Protein AF-A0A7S3MK28-F1 (afdb_monomer_lite)

pLDDT: mean 86.48, std 16.12, range [36.0, 96.81]

Secondary structure (DSSP, 8-state):
-PPP---SEE--SSGGGS-GGG--TTT-EESS-TTTHHHHSHHHHHHHHHHHHHHHHTTSS--SS-S-GGGTPPP---TTSHHHHHHHHTS-TTSPEEEE-SS--TTTTEEEES-HHHHHHHHHHS--TT------GGG---

Sequence (142 aa):
MQFSDKFRFKWVQTPGEVNYMKFVEGKHIVNHISNSKIFTNKIPCMELLADLNRSLESGHIESSIYRSTNEFLTPTYRLDIVADFVNFLKSDNNSLWLVKSSTSNMGRGIEMIRDPAAYKEALMTKKDKWGEQTVKPEEVKQ

Radius of gyration: 21.57 Å; chains: 1; bounding box: 45×39×71 Å

Foldseek 3Di:
DQADPDDQEDEDPDCVSDPPVSDDPPRHYYPDDPPPCCCPFDVSVVVVLVVVQVCLVVVVDDDPPDSHPVVPDDDDFDCVDPVSLVVLLVDDLCDKDWDDDRPDDPCPPIDIDNHSVVVVVVVLVPQDPVRDHPDDPPPPDD

Organism: NCBI:txid182087

Structure (mmCIF, N/CA/C/O backbone):
data_AF-A0A7S3MK28-F1
#
_entry.id   AF-A0A7S3MK28-F1
#
loop_
_atom_site.group_PDB
_atom_site.id
_atom_site.type_symbol
_atom_site.label_atom_id
_atom_site.label_alt_id
_atom_site.label_comp_id
_atom_site.label_asym_id
_atom_site.label_entity_id
_atom_site.label_seq_id
_atom_site.pdbx_PDB_ins_code
_atom_site.Cartn_x
_atom_site.Cartn_y
_atom_site.Cartn_z
_atom_site.occupancy
_atom_site.B_iso_or_equiv
_atom_site.auth_seq_id
_atom_site.auth_comp_id
_atom_site.auth_asym_id
_atom_site.auth_atom_id
_atom_site.pdbx_PDB_model_num
ATOM 1 N N . MET A 1 1 ? -23.446 -17.578 6.958 1.00 57.09 1 MET A N 1
ATOM 2 C CA . MET A 1 1 ? -23.281 -17.615 8.429 1.00 57.09 1 MET A CA 1
ATOM 3 C C . MET A 1 1 ? -23.348 -16.182 8.933 1.00 57.09 1 MET A C 1
ATOM 5 O O . MET A 1 1 ? -22.657 -15.349 8.365 1.00 57.09 1 MET A O 1
ATOM 9 N N . GLN A 1 2 ? -24.213 -15.861 9.897 1.00 74.25 2 GLN A N 1
ATOM 10 C CA . GLN A 1 2 ? -24.334 -14.501 10.438 1.00 74.25 2 GLN A CA 1
ATOM 11 C C . GLN A 1 2 ? -23.590 -14.437 11.774 1.00 74.25 2 GLN A C 1
ATOM 13 O O . GLN A 1 2 ? -23.899 -15.201 12.687 1.00 74.25 2 GLN A O 1
ATOM 18 N N . PHE A 1 3 ? -22.581 -13.572 11.880 1.00 85.00 3 PHE A N 1
ATOM 19 C CA . PHE A 1 3 ? -21.831 -13.407 13.124 1.00 85.00 3 PHE A CA 1
ATOM 20 C C . PHE A 1 3 ? -22.647 -12.610 14.148 1.00 85.00 3 PHE A C 1
ATOM 22 O O . PHE A 1 3 ? -23.382 -11.695 13.782 1.00 85.00 3 PHE A O 1
ATOM 29 N N . SER A 1 4 ? -22.502 -12.935 15.437 1.00 87.88 4 SER A N 1
ATOM 30 C CA . SER A 1 4 ? -23.183 -12.197 16.508 1.00 87.88 4 SER A CA 1
ATOM 31 C C . SER A 1 4 ? -22.670 -10.755 16.617 1.00 87.88 4 SER A C 1
ATOM 33 O O . SER A 1 4 ? -21.457 -10.513 16.594 1.00 87.88 4 SER A O 1
ATOM 35 N N . ASP A 1 5 ? -23.610 -9.826 16.807 1.00 90.81 5 ASP A N 1
ATOM 36 C CA . ASP A 1 5 ? -23.367 -8.406 17.095 1.00 90.81 5 ASP A CA 1
ATOM 37 C C . ASP A 1 5 ? -23.380 -8.101 18.610 1.00 90.81 5 ASP A C 1
ATOM 39 O O . ASP A 1 5 ? -23.121 -6.974 19.023 1.00 90.81 5 ASP A O 1
ATOM 43 N N . LYS A 1 6 ? -23.690 -9.091 19.461 1.00 92.50 6 LYS A N 1
ATOM 44 C CA . LYS A 1 6 ? -23.713 -8.940 20.924 1.00 92.50 6 LYS A CA 1
ATOM 45 C C . LYS A 1 6 ? -22.387 -9.406 21.514 1.00 92.50 6 LYS A C 1
ATOM 47 O O . LYS A 1 6 ? -22.181 -10.607 21.676 1.00 92.50 6 LYS A O 1
ATOM 52 N N . PHE A 1 7 ? -21.501 -8.472 21.843 1.00 94.31 7 PHE A N 1
ATOM 53 C CA . PHE A 1 7 ? -20.213 -8.783 22.460 1.00 94.31 7 PHE A CA 1
ATOM 54 C C . PHE A 1 7 ? -19.657 -7.587 23.237 1.00 94.31 7 PHE A C 1
ATOM 56 O O . PHE A 1 7 ? -19.875 -6.443 22.864 1.00 94.31 7 PHE A O 1
ATOM 63 N N . ARG A 1 8 ? -18.895 -7.850 24.304 1.00 95.56 8 ARG A N 1
ATOM 64 C CA . ARG A 1 8 ? -17.989 -6.851 24.902 1.00 95.56 8 ARG A CA 1
ATOM 65 C C . ARG A 1 8 ? -16.660 -6.835 24.150 1.00 95.56 8 ARG A C 1
ATOM 67 O O . ARG A 1 8 ? -16.143 -5.771 23.830 1.00 95.56 8 ARG A O 1
ATOM 74 N N . PHE A 1 9 ? -16.145 -8.026 23.860 1.00 96.19 9 PHE A N 1
ATOM 75 C CA . PHE A 1 9 ? -14.900 -8.279 23.152 1.00 96.19 9 PHE A CA 1
ATOM 76 C C . PHE A 1 9 ? -15.124 -9.346 22.086 1.00 96.19 9 PHE A C 1
ATOM 78 O O . PHE A 1 9 ? -15.801 -10.341 22.350 1.00 96.19 9 PHE A O 1
ATOM 85 N N . LYS A 1 10 ? -14.560 -9.147 20.897 1.00 95.12 10 LYS A N 1
ATOM 86 C CA . LYS A 1 10 ? -14.661 -10.099 19.794 1.00 95.12 10 LYS A CA 1
ATOM 87 C C . LYS A 1 10 ? -13.324 -10.194 19.067 1.00 95.12 10 LYS A C 1
ATOM 89 O O . LYS A 1 10 ? -12.871 -9.229 18.455 1.00 95.12 10 LYS A O 1
ATOM 94 N N . TRP A 1 11 ? -12.710 -11.372 19.156 1.00 96.31 11 TRP A N 1
ATOM 95 C CA . TRP A 1 11 ? -11.501 -11.722 18.420 1.00 96.31 11 TRP A CA 1
ATOM 96 C C . TRP A 1 11 ? -11.887 -12.481 17.159 1.00 96.31 11 TRP A C 1
ATOM 98 O O . TRP A 1 11 ? -12.497 -13.544 17.246 1.00 96.31 11 TRP A O 1
ATOM 108 N N . VAL A 1 12 ? -11.557 -11.933 15.998 1.00 94.69 12 VAL A N 1
ATOM 109 C CA . VAL A 1 12 ? -11.905 -12.517 14.698 1.00 94.69 12 VAL A CA 1
ATOM 110 C C . VAL A 1 12 ? -10.680 -12.639 13.811 1.00 94.69 12 VAL A C 1
ATOM 112 O O . VAL A 1 12 ? -9.678 -11.940 14.001 1.00 94.69 12 VAL A O 1
ATOM 115 N N . GLN A 1 13 ? -10.759 -13.535 12.834 1.00 94.00 13 GLN A N 1
ATOM 116 C CA . GLN A 1 13 ? -9.678 -13.756 11.883 1.00 94.00 13 GLN A CA 1
ATOM 117 C C . GLN A 1 13 ? -9.637 -12.641 10.837 1.00 94.00 13 GLN A C 1
ATOM 119 O O . GLN A 1 13 ? -8.564 -12.159 10.480 1.00 94.00 13 GLN A O 1
ATOM 124 N N . THR A 1 14 ? -10.803 -12.211 10.359 1.00 91.62 14 THR A N 1
ATOM 125 C CA . THR A 1 14 ? -10.945 -11.208 9.306 1.00 91.62 14 THR A CA 1
ATOM 126 C C . THR A 1 14 ? -11.865 -10.063 9.743 1.00 91.62 14 THR A C 1
ATOM 128 O O . THR A 1 14 ? -12.845 -10.283 10.458 1.00 91.62 14 THR A O 1
ATOM 131 N N . PRO A 1 15 ? -11.625 -8.827 9.269 1.00 90.88 15 PRO A N 1
ATOM 132 C CA . PRO A 1 15 ? -12.463 -7.680 9.624 1.00 90.88 15 PRO A CA 1
ATOM 133 C C . PRO A 1 15 ? -13.902 -7.799 9.096 1.00 90.88 15 PRO A C 1
ATOM 135 O O . PRO A 1 15 ? -14.790 -7.123 9.602 1.00 90.88 15 PRO A O 1
ATOM 138 N N . GLY A 1 16 ? -14.159 -8.670 8.108 1.00 90.38 16 GLY A N 1
ATOM 139 C CA . GLY A 1 16 ? -15.505 -8.926 7.577 1.00 90.38 16 GLY A CA 1
ATOM 140 C C . GLY A 1 16 ? -16.451 -9.609 8.571 1.00 90.38 16 GLY A C 1
ATOM 141 O O . GLY A 1 16 ? -17.659 -9.629 8.361 1.00 90.38 16 GLY A O 1
ATOM 142 N N . GLU A 1 17 ? -15.920 -10.139 9.671 1.00 93.19 17 GLU A N 1
ATOM 143 C CA . GLU A 1 17 ? -16.701 -10.751 10.748 1.00 93.19 17 GLU A CA 1
ATOM 144 C C . GLU A 1 17 ? -17.231 -9.708 11.748 1.00 93.19 17 GLU A C 1
ATOM 146 O O . GLU A 1 17 ? -18.028 -10.031 12.637 1.00 93.19 17 GLU A O 1
ATOM 151 N N . VAL A 1 18 ? -16.794 -8.448 11.625 1.00 93.12 18 VAL A N 1
ATOM 152 C CA . VAL A 1 18 ? -17.232 -7.323 12.455 1.00 93.12 18 VAL A CA 1
ATOM 153 C C . VAL A 1 18 ? -18.205 -6.454 11.668 1.00 93.12 18 VAL A C 1
ATOM 155 O O . VAL A 1 18 ? -17.873 -5.895 10.625 1.00 93.12 18 VAL A O 1
ATOM 158 N N . ASN A 1 19 ? -19.410 -6.277 12.205 1.00 93.25 19 ASN A N 1
ATOM 159 C CA . ASN A 1 19 ? -20.349 -5.296 11.685 1.00 93.25 19 ASN A CA 1
ATOM 160 C C . ASN A 1 19 ? -20.049 -3.916 12.284 1.00 93.25 19 ASN A C 1
ATOM 162 O O . ASN A 1 19 ? -20.610 -3.536 13.314 1.00 93.25 19 ASN A O 1
ATOM 166 N N . TYR A 1 20 ? -19.152 -3.165 11.643 1.00 92.94 20 TYR A N 1
ATOM 167 C CA . TYR A 1 20 ? -18.756 -1.837 12.122 1.00 92.94 20 TYR A CA 1
ATOM 168 C C . TYR A 1 20 ? -19.919 -0.833 12.179 1.00 92.94 20 TYR A C 1
ATOM 170 O O . TYR A 1 20 ? -19.886 0.059 13.018 1.00 92.94 20 TYR A O 1
ATOM 178 N N . MET A 1 21 ? -20.992 -1.021 11.396 1.00 92.56 21 MET A N 1
ATOM 179 C CA . MET A 1 21 ? -22.189 -0.162 11.454 1.00 92.56 21 MET A CA 1
ATOM 180 C C . MET A 1 21 ? -22.965 -0.289 12.772 1.00 92.56 21 MET A C 1
ATOM 182 O O . MET A 1 21 ? -23.755 0.583 13.113 1.00 92.56 21 MET A O 1
ATOM 186 N N . LYS A 1 22 ? -22.757 -1.381 13.516 1.00 92.75 22 LYS A N 1
ATOM 187 C CA . LYS A 1 22 ? -23.348 -1.614 14.844 1.00 92.75 22 LYS A CA 1
ATOM 188 C C . LYS A 1 22 ? -22.309 -1.568 15.964 1.00 92.75 22 LYS A C 1
ATOM 190 O O . LYS A 1 22 ? -22.591 -1.971 17.095 1.00 92.75 22 LYS A O 1
ATOM 195 N N . PHE A 1 23 ? -21.087 -1.140 15.658 1.00 93.81 23 PHE A N 1
ATOM 196 C CA . PHE A 1 23 ? -20.049 -0.996 16.662 1.00 93.81 23 PHE A CA 1
ATOM 197 C C . PHE A 1 23 ? -20.367 0.204 17.560 1.00 93.81 23 PHE A C 1
ATOM 199 O O . PHE A 1 23 ? -20.723 1.269 17.070 1.00 93.81 23 PHE A O 1
ATOM 206 N N . VAL A 1 24 ? -20.258 0.022 18.878 1.00 94.19 24 VAL A N 1
ATOM 207 C CA . VAL A 1 24 ? -20.564 1.062 19.866 1.00 94.19 24 VAL A CA 1
ATOM 208 C C . VAL A 1 24 ? -19.298 1.350 20.657 1.00 94.19 24 VAL A C 1
ATOM 210 O O . VAL A 1 24 ? -18.780 0.466 21.346 1.00 94.19 24 VAL A O 1
ATOM 213 N N . GLU A 1 25 ? -18.808 2.583 20.552 1.00 92.00 25 GLU A N 1
ATOM 214 C CA . GLU A 1 25 ? -17.627 3.058 21.271 1.00 92.00 25 GLU A CA 1
ATOM 215 C C . GLU A 1 25 ? -17.792 2.903 22.792 1.00 92.00 25 GLU A C 1
ATOM 217 O O . GLU A 1 25 ? -18.896 2.973 23.332 1.00 92.00 25 GLU A O 1
ATOM 222 N N . GLY A 1 26 ? -16.701 2.581 23.493 1.00 94.00 26 GLY A N 1
ATOM 223 C CA . GLY A 1 26 ? -16.696 2.314 24.937 1.00 94.00 26 GLY A CA 1
ATOM 224 C C . GLY A 1 26 ? -17.342 0.983 25.355 1.00 94.00 26 GLY A C 1
ATOM 225 O O . GLY A 1 26 ? -16.988 0.425 26.395 1.00 94.00 26 GLY A O 1
ATOM 226 N N . LYS A 1 27 ? -18.230 0.413 24.532 1.00 95.75 27 LYS A N 1
ATOM 227 C CA . LYS A 1 27 ? -18.920 -0.856 24.806 1.00 95.75 27 LYS A CA 1
ATOM 228 C C . LYS A 1 27 ? -18.295 -2.039 24.078 1.00 95.75 27 LYS A C 1
ATOM 230 O O . LYS A 1 27 ? -18.125 -3.099 24.675 1.00 95.75 27 LYS A O 1
ATOM 235 N N . HIS A 1 28 ? -17.954 -1.893 22.807 1.00 96.62 28 HIS A N 1
ATOM 236 C CA . HIS A 1 28 ? -17.410 -2.975 21.989 1.00 96.62 28 HIS A CA 1
ATOM 237 C C . HIS A 1 28 ? -15.888 -2.841 21.85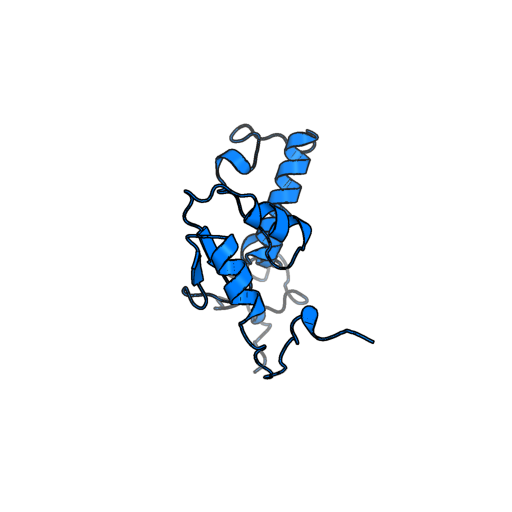7 1.00 96.62 28 HIS A C 1
ATOM 239 O O . HIS A 1 28 ? -15.354 -1.739 21.802 1.00 96.62 28 HIS A O 1
ATOM 245 N N . ILE A 1 29 ? -15.182 -3.971 21.817 1.00 96.81 29 ILE A N 1
ATOM 246 C CA . ILE A 1 29 ? -13.745 -4.058 21.527 1.00 96.81 29 ILE A CA 1
ATOM 247 C C . ILE A 1 29 ? -13.541 -5.176 20.504 1.00 96.81 29 ILE A C 1
ATOM 249 O O . ILE A 1 29 ? -14.108 -6.263 20.644 1.00 96.81 29 ILE A O 1
ATOM 253 N N . VAL A 1 30 ? -12.726 -4.912 19.485 1.00 96.31 30 VAL A N 1
ATOM 254 C CA . VAL A 1 30 ? -12.328 -5.888 18.463 1.00 96.31 30 VAL A CA 1
ATOM 255 C C . VAL A 1 30 ? -10.834 -5.798 18.181 1.00 96.31 30 VAL A C 1
ATOM 257 O O . VAL A 1 30 ? -10.224 -4.753 18.385 1.00 96.31 30 VAL A O 1
ATOM 260 N N . ASN A 1 31 ? -10.250 -6.879 17.669 1.00 96.38 31 ASN A N 1
ATOM 261 C CA . ASN A 1 31 ? -8.834 -6.949 17.290 1.00 96.38 31 ASN A CA 1
ATOM 262 C C . ASN A 1 31 ? -8.537 -6.415 15.871 1.00 96.38 31 ASN A C 1
ATOM 264 O O . ASN A 1 31 ? -7.476 -6.699 15.324 1.00 96.38 31 ASN A O 1
ATOM 268 N N . HIS A 1 32 ? -9.462 -5.665 15.260 1.00 95.19 32 HIS A N 1
ATOM 269 C CA . HIS A 1 32 ? -9.308 -5.097 13.915 1.00 95.19 32 HIS A CA 1
ATOM 270 C C . HIS A 1 32 ? -9.760 -3.641 13.876 1.00 95.19 32 HIS A C 1
ATOM 272 O O . HIS A 1 32 ? -10.846 -3.305 14.350 1.00 95.19 32 HIS A O 1
ATOM 278 N N . ILE A 1 33 ? -8.972 -2.792 13.225 1.00 93.56 33 ILE A N 1
ATOM 279 C CA . ILE A 1 33 ? -9.330 -1.393 12.976 1.00 93.56 33 ILE A CA 1
ATOM 280 C C . ILE A 1 33 ? -10.232 -1.326 11.739 1.00 93.56 33 ILE A C 1
ATOM 282 O O . ILE A 1 33 ? -9.944 -1.959 10.717 1.00 93.56 33 ILE A O 1
ATOM 286 N N . SER A 1 34 ? -11.320 -0.555 11.826 1.00 92.69 34 SER A N 1
ATOM 287 C CA . SER A 1 34 ? -12.172 -0.281 10.665 1.00 92.69 34 SER A CA 1
ATOM 288 C C . SER A 1 34 ? -11.342 0.355 9.549 1.00 92.69 34 SER A C 1
ATOM 290 O O . SER A 1 34 ? -10.486 1.195 9.807 1.00 92.69 34 SER A O 1
ATOM 292 N N . ASN A 1 35 ? -11.586 -0.048 8.302 1.00 91.75 35 ASN A N 1
ATOM 293 C CA . ASN A 1 35 ? -10.880 0.472 7.127 1.00 91.75 35 ASN A CA 1
ATOM 294 C C . ASN A 1 35 ? -9.347 0.248 7.108 1.00 91.75 35 ASN A C 1
ATOM 296 O O . ASN A 1 35 ? -8.626 0.886 6.345 1.00 91.75 35 ASN A O 1
ATOM 300 N N . SER A 1 36 ? -8.826 -0.720 7.872 1.00 93.25 36 SER A N 1
ATOM 301 C CA . SER A 1 36 ? -7.393 -1.078 7.870 1.00 93.25 36 SER A CA 1
ATOM 302 C C . SER A 1 36 ? -6.847 -1.516 6.502 1.00 93.25 36 SER A C 1
ATOM 304 O O . SER A 1 36 ? -5.635 -1.551 6.283 1.00 93.25 36 SER A O 1
ATOM 306 N N . LYS A 1 37 ? -7.731 -1.835 5.547 1.00 92.19 37 LYS A N 1
ATOM 307 C CA . LYS A 1 37 ? -7.386 -2.190 4.162 1.00 92.19 37 LYS A CA 1
ATOM 308 C C . LYS A 1 37 ? -6.606 -1.100 3.429 1.00 92.19 37 LYS A C 1
ATOM 310 O O . LYS A 1 37 ? -5.900 -1.447 2.489 1.00 92.19 37 LYS A O 1
ATOM 315 N N . ILE A 1 38 ? -6.684 0.160 3.871 1.00 95.12 38 ILE A N 1
ATOM 316 C CA . ILE A 1 38 ? -5.904 1.259 3.287 1.00 95.12 38 ILE A CA 1
ATOM 317 C C . ILE A 1 38 ? -4.400 0.970 3.368 1.00 95.12 38 ILE A C 1
ATOM 319 O O . ILE A 1 38 ? -3.708 1.162 2.385 1.00 95.12 38 ILE A O 1
ATOM 323 N N . PHE A 1 39 ? -3.885 0.450 4.485 1.00 94.06 39 PHE A N 1
ATOM 324 C CA . PHE A 1 39 ? -2.444 0.186 4.641 1.00 94.06 39 PHE A CA 1
ATOM 325 C C . PHE A 1 39 ? -2.081 -1.307 4.633 1.00 94.06 39 PHE A C 1
ATOM 327 O O . PHE A 1 39 ? -0.908 -1.658 4.537 1.00 94.06 39 PHE A O 1
ATOM 334 N N . THR A 1 40 ? -3.068 -2.208 4.711 1.00 93.50 40 THR A N 1
ATOM 335 C CA . THR A 1 40 ? -2.829 -3.667 4.707 1.00 93.50 40 THR A CA 1
ATOM 336 C C . THR A 1 40 ? -2.945 -4.319 3.326 1.00 93.50 40 THR A C 1
ATOM 338 O O . THR A 1 40 ? -2.425 -5.418 3.129 1.00 93.50 40 THR A O 1
ATOM 341 N N . ASN A 1 41 ? -3.568 -3.654 2.346 1.00 93.75 41 ASN A N 1
ATOM 342 C CA . ASN A 1 41 ? -3.604 -4.118 0.957 1.00 93.75 41 ASN A CA 1
ATOM 343 C C . ASN A 1 41 ? -2.553 -3.397 0.108 1.00 93.75 41 ASN A C 1
ATOM 345 O O . ASN A 1 41 ? -2.327 -2.208 0.282 1.00 93.75 41 ASN A O 1
ATOM 349 N N . LYS A 1 42 ? -1.971 -4.094 -0.879 1.00 93.81 42 LYS A N 1
ATOM 350 C CA . LYS A 1 42 ? -0.845 -3.564 -1.671 1.00 93.81 42 LYS A CA 1
ATOM 351 C C . LYS A 1 42 ? -1.181 -2.266 -2.411 1.00 93.81 42 LYS A C 1
ATOM 353 O O . LYS A 1 42 ? -0.442 -1.303 -2.291 1.00 93.81 42 LYS A O 1
ATOM 358 N N . ILE A 1 43 ? -2.287 -2.245 -3.160 1.00 94.38 43 ILE A N 1
ATOM 359 C CA . ILE A 1 43 ? -2.645 -1.094 -4.007 1.00 94.38 43 ILE A CA 1
ATOM 360 C C . ILE A 1 43 ? -3.073 0.126 -3.177 1.00 94.38 43 ILE A C 1
ATOM 362 O O . ILE A 1 43 ? -2.448 1.167 -3.345 1.00 94.38 43 ILE A O 1
ATOM 366 N N . PRO A 1 44 ? -4.030 0.022 -2.231 1.00 95.31 44 PRO A N 1
ATOM 367 C CA . PRO A 1 44 ? -4.378 1.165 -1.386 1.00 95.31 44 PRO A CA 1
ATOM 368 C C . PRO A 1 44 ? -3.198 1.676 -0.550 1.00 95.31 44 PRO A C 1
ATOM 370 O O . PRO A 1 44 ? -3.077 2.875 -0.334 1.00 95.31 44 PRO A O 1
ATOM 373 N N . CYS A 1 45 ? -2.294 0.786 -0.120 1.00 95.50 45 CYS A N 1
ATOM 374 C CA . CYS A 1 45 ? -1.114 1.190 0.645 1.00 95.50 45 CYS A CA 1
ATOM 375 C C . CYS A 1 45 ? -0.141 1.991 -0.224 1.00 95.50 45 CYS A C 1
ATOM 377 O O . CYS A 1 45 ? 0.387 3.003 0.220 1.00 95.50 45 CYS A O 1
ATOM 379 N N . MET A 1 46 ? 0.040 1.593 -1.487 1.00 94.44 46 MET A N 1
ATOM 380 C CA . MET A 1 46 ? 0.818 2.365 -2.460 1.00 94.44 46 MET A CA 1
ATOM 381 C C . MET A 1 46 ? 0.229 3.758 -2.705 1.00 94.44 46 MET A C 1
ATOM 383 O O . MET A 1 46 ? 0.976 4.729 -2.756 1.00 94.44 46 MET A O 1
ATOM 387 N N . GLU A 1 47 ? -1.095 3.869 -2.825 1.00 94.50 47 GLU A N 1
ATOM 388 C CA . GLU A 1 47 ? -1.778 5.162 -2.981 1.00 94.50 47 GLU A CA 1
ATOM 389 C C . GLU A 1 47 ? -1.604 6.037 -1.730 1.00 94.50 47 GLU A C 1
ATOM 391 O O . GLU A 1 47 ? -1.191 7.189 -1.845 1.00 94.50 47 GLU A O 1
ATOM 396 N N . LEU A 1 48 ? -1.789 5.462 -0.535 1.00 96.12 48 LEU A N 1
ATOM 397 C CA . LEU A 1 48 ? -1.534 6.139 0.740 1.00 96.12 48 LEU A CA 1
ATOM 398 C C . LEU A 1 48 ? -0.096 6.675 0.827 1.00 96.12 48 LEU A C 1
ATOM 400 O O . LEU A 1 48 ? 0.122 7.793 1.286 1.00 96.12 48 LEU A O 1
ATOM 404 N N . LEU A 1 49 ? 0.890 5.883 0.402 1.00 95.81 49 LEU A N 1
ATOM 405 C CA . LEU A 1 49 ? 2.300 6.279 0.416 1.00 95.81 49 LEU A CA 1
ATOM 406 C C . LEU A 1 49 ? 2.589 7.389 -0.604 1.00 95.81 49 LEU A C 1
ATOM 408 O O . LEU A 1 49 ? 3.334 8.316 -0.293 1.00 95.81 49 LEU A O 1
ATOM 412 N N . ALA A 1 50 ? 1.966 7.349 -1.783 1.00 94.50 50 ALA A N 1
ATOM 413 C CA . ALA A 1 50 ? 2.073 8.429 -2.761 1.00 94.50 50 ALA A CA 1
ATOM 414 C C . ALA A 1 50 ? 1.487 9.748 -2.223 1.00 94.50 50 ALA A C 1
ATOM 416 O O . ALA A 1 50 ? 2.101 10.804 -2.384 1.00 94.50 50 ALA A O 1
ATOM 417 N N . ASP A 1 51 ? 0.344 9.692 -1.537 1.00 95.81 51 ASP A N 1
ATOM 418 C CA . ASP A 1 51 ? -0.285 10.8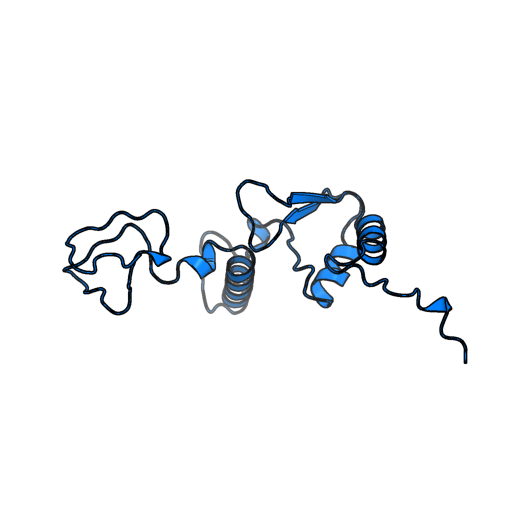67 -0.926 1.00 95.81 51 ASP A CA 1
ATOM 419 C C . ASP A 1 51 ? 0.504 11.396 0.276 1.00 95.81 51 ASP A C 1
ATOM 421 O O . ASP A 1 51 ? 0.637 12.611 0.440 1.00 95.81 51 ASP A O 1
ATOM 425 N N . LEU A 1 52 ? 1.105 10.508 1.075 1.00 95.69 52 LEU A N 1
ATOM 426 C CA . LEU A 1 52 ? 2.050 10.895 2.121 1.00 95.69 52 LEU A CA 1
ATOM 427 C C . LEU A 1 52 ? 3.249 11.633 1.521 1.00 95.69 52 LEU A C 1
ATOM 429 O O . LEU A 1 52 ? 3.616 12.697 2.012 1.00 95.69 52 LEU A O 1
ATOM 433 N N . ASN A 1 53 ? 3.832 11.107 0.442 1.00 95.75 53 ASN A N 1
ATOM 434 C CA . ASN A 1 53 ? 4.976 11.732 -0.216 1.00 95.75 53 ASN A CA 1
ATOM 435 C C . ASN A 1 53 ? 4.641 13.139 -0.733 1.00 95.75 53 ASN A C 1
ATOM 437 O O . ASN A 1 53 ? 5.380 14.078 -0.458 1.00 95.75 53 ASN A O 1
ATOM 441 N N . ARG A 1 54 ? 3.487 13.308 -1.392 1.00 96.00 54 ARG A N 1
ATOM 442 C CA . ARG A 1 54 ? 2.993 14.626 -1.834 1.00 96.00 54 ARG A CA 1
ATOM 443 C C . ARG A 1 54 ? 2.779 15.586 -0.665 1.00 96.00 54 ARG A C 1
ATOM 445 O O . ARG A 1 54 ? 3.099 16.763 -0.776 1.00 96.00 54 ARG A O 1
ATOM 452 N N . SER A 1 55 ? 2.245 15.084 0.448 1.00 96.56 55 SER A N 1
ATOM 453 C CA . SER A 1 55 ? 1.967 15.889 1.643 1.00 96.56 55 SER A CA 1
ATOM 454 C C . SER A 1 55 ? 3.244 16.359 2.346 1.00 96.56 55 SER A C 1
ATOM 456 O O . SER A 1 55 ? 3.261 17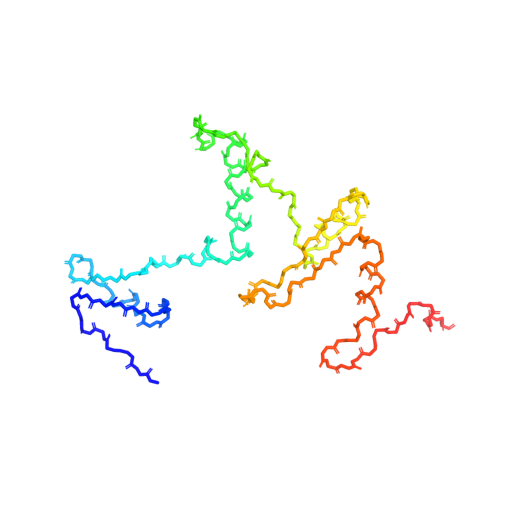.459 2.896 1.00 96.56 55 SER A O 1
ATOM 458 N N . LEU A 1 56 ? 4.306 15.545 2.315 1.00 96.00 56 LEU A N 1
ATOM 459 C CA . LEU A 1 56 ? 5.642 15.924 2.789 1.00 96.00 56 LEU A CA 1
ATOM 460 C C . LEU A 1 56 ? 6.273 16.972 1.866 1.00 96.00 56 LEU A C 1
ATOM 462 O O . LEU A 1 56 ? 6.784 17.982 2.338 1.00 96.00 56 LEU A O 1
ATOM 466 N N . GLU A 1 57 ? 6.195 16.763 0.548 1.00 94.31 57 GLU A N 1
ATOM 467 C CA . GLU A 1 57 ? 6.728 17.692 -0.458 1.00 94.31 57 GLU A CA 1
ATOM 468 C C . GLU A 1 57 ? 6.036 19.059 -0.415 1.00 94.31 57 GLU A C 1
ATOM 470 O O . GLU A 1 57 ? 6.684 20.089 -0.589 1.00 94.31 57 GLU A O 1
ATOM 475 N N . SER A 1 58 ? 4.727 19.085 -0.150 1.00 95.44 58 SER A N 1
ATOM 476 C CA . SER A 1 58 ? 3.958 20.323 -0.026 1.00 95.44 58 SER A CA 1
ATOM 477 C C . SER A 1 58 ? 4.083 20.997 1.346 1.00 95.44 58 SER A C 1
ATOM 479 O O . SER A 1 58 ? 3.495 22.060 1.538 1.00 95.44 58 SER A O 1
ATOM 481 N N . GLY A 1 59 ? 4.754 20.369 2.319 1.00 94.25 59 GLY A N 1
ATOM 482 C CA . GLY A 1 59 ? 4.825 20.844 3.706 1.00 94.25 59 GLY A CA 1
ATOM 483 C C . GLY A 1 59 ? 3.491 20.794 4.464 1.00 94.25 59 GLY A C 1
ATOM 484 O O . GLY A 1 59 ? 3.337 21.470 5.476 1.00 94.25 59 GLY A O 1
ATOM 485 N N . HIS A 1 60 ? 2.503 20.026 3.987 1.00 95.12 60 HIS A N 1
ATOM 486 C CA . HIS A 1 60 ? 1.235 19.842 4.709 1.00 95.12 60 HIS A CA 1
ATOM 487 C C . HIS A 1 60 ? 1.413 18.934 5.931 1.00 95.12 60 HIS A C 1
ATOM 489 O O . HIS A 1 60 ? 0.749 19.107 6.952 1.00 95.12 60 HIS A O 1
ATOM 495 N N . ILE A 1 61 ? 2.321 17.965 5.814 1.00 94.69 61 ILE A N 1
ATOM 496 C CA . ILE A 1 61 ? 2.770 17.102 6.900 1.00 94.69 61 ILE A CA 1
ATOM 497 C C . ILE A 1 61 ? 4.276 17.293 7.034 1.00 94.69 61 ILE A C 1
ATOM 499 O O . ILE A 1 61 ? 5.000 17.229 6.046 1.00 94.69 61 ILE A O 1
ATOM 503 N N . GLU A 1 62 ? 4.748 17.474 8.262 1.00 93.50 62 GLU A N 1
ATOM 504 C CA . GLU A 1 62 ? 6.173 17.487 8.579 1.00 93.50 62 GLU A CA 1
ATOM 505 C C . GLU A 1 62 ? 6.536 16.222 9.357 1.00 93.50 62 GLU A C 1
ATOM 507 O O . GLU A 1 62 ? 5.819 15.793 10.263 1.00 93.50 62 GLU A O 1
ATOM 512 N N . SER A 1 63 ? 7.665 15.612 9.003 1.00 93.25 63 SER A N 1
ATOM 513 C CA . SER A 1 63 ? 8.210 14.444 9.689 1.00 93.25 63 SER A CA 1
ATOM 514 C C . SER A 1 63 ? 9.657 14.719 10.075 1.00 93.25 63 SER A C 1
ATOM 516 O O . SER A 1 63 ? 10.460 15.183 9.266 1.00 93.25 63 SER A O 1
ATOM 518 N N . SER A 1 64 ? 10.000 14.419 11.327 1.00 94.12 64 SER A N 1
ATOM 519 C CA . SER A 1 64 ? 11.373 14.506 11.833 1.00 94.12 64 SER A CA 1
ATOM 520 C C . SER A 1 64 ? 12.214 13.269 11.503 1.00 94.12 64 SER A C 1
ATOM 522 O O . SER A 1 64 ? 13.414 13.267 11.767 1.00 94.12 64 SER A O 1
ATOM 524 N N . ILE A 1 65 ? 11.594 12.218 10.954 1.00 94.31 65 ILE A N 1
ATOM 525 C CA . ILE A 1 65 ? 12.217 10.904 10.743 1.00 94.31 65 ILE A CA 1
ATOM 526 C C . ILE A 1 65 ? 12.585 10.686 9.271 1.00 94.31 65 ILE A C 1
ATOM 528 O O . ILE A 1 65 ? 13.634 10.120 8.986 1.00 94.31 65 ILE A O 1
ATOM 532 N N . TYR A 1 66 ? 11.731 11.120 8.344 1.00 93.19 66 TYR A N 1
ATOM 533 C CA . TYR A 1 66 ? 11.902 10.943 6.898 1.00 93.19 66 TYR A CA 1
ATOM 534 C C . TYR A 1 66 ? 11.338 12.155 6.159 1.00 93.19 66 TYR A C 1
ATOM 536 O O . TYR A 1 66 ? 10.346 12.736 6.594 1.00 93.19 66 TYR A O 1
ATOM 544 N N . ARG A 1 67 ? 11.942 12.528 5.030 1.00 93.06 67 ARG A N 1
ATOM 545 C CA . ARG A 1 67 ? 11.486 13.631 4.168 1.00 93.06 67 ARG A CA 1
ATOM 546 C C . ARG A 1 67 ? 10.743 13.136 2.935 1.00 93.06 67 ARG A C 1
ATOM 548 O O . ARG A 1 67 ? 9.901 13.851 2.407 1.00 93.06 67 ARG A O 1
ATOM 555 N N . SER A 1 68 ? 11.033 11.919 2.489 1.00 93.94 68 SER A N 1
ATOM 556 C CA . SER A 1 68 ? 10.351 11.266 1.373 1.00 93.94 68 SER A CA 1
ATOM 557 C C . SER A 1 68 ? 10.123 9.789 1.662 1.00 93.94 68 SER A C 1
ATOM 559 O O . SER A 1 68 ? 10.897 9.132 2.358 1.00 93.94 68 SER A O 1
ATOM 561 N N . THR A 1 69 ? 9.072 9.235 1.065 1.00 94.00 69 THR A N 1
ATOM 562 C CA . THR A 1 69 ? 8.811 7.791 1.125 1.00 94.00 69 THR A CA 1
ATOM 563 C C . THR A 1 69 ? 9.883 6.956 0.417 1.00 94.00 69 THR A C 1
ATOM 565 O O . THR A 1 69 ? 10.096 5.798 0.775 1.00 94.00 69 THR A O 1
ATOM 568 N N . ASN A 1 70 ? 10.635 7.555 -0.512 1.00 92.31 70 ASN A N 1
ATOM 569 C CA . ASN A 1 70 ? 11.736 6.901 -1.226 1.00 92.31 70 ASN A CA 1
ATOM 570 C C . ASN A 1 70 ? 12.929 6.545 -0.321 1.00 92.31 70 ASN A C 1
ATOM 572 O O . ASN A 1 70 ? 13.776 5.753 -0.719 1.00 92.31 70 ASN A O 1
ATOM 576 N N . GLU A 1 71 ? 13.014 7.107 0.890 1.00 94.69 71 GLU A N 1
ATOM 577 C CA . GLU A 1 71 ? 14.090 6.794 1.843 1.00 94.69 71 GLU A CA 1
ATOM 578 C C . GLU A 1 71 ? 13.959 5.388 2.446 1.00 94.69 71 GLU A C 1
ATOM 580 O O . GLU A 1 71 ? 14.949 4.810 2.889 1.00 94.69 71 GLU A O 1
ATOM 585 N N . PHE A 1 72 ? 12.748 4.826 2.460 1.00 93.81 72 PHE A N 1
ATOM 586 C CA . PHE A 1 72 ? 12.476 3.505 3.033 1.00 93.81 72 PHE A CA 1
ATOM 587 C C . PHE A 1 72 ? 11.728 2.562 2.085 1.00 93.81 72 PHE A C 1
ATOM 589 O O . PHE A 1 72 ? 11.632 1.364 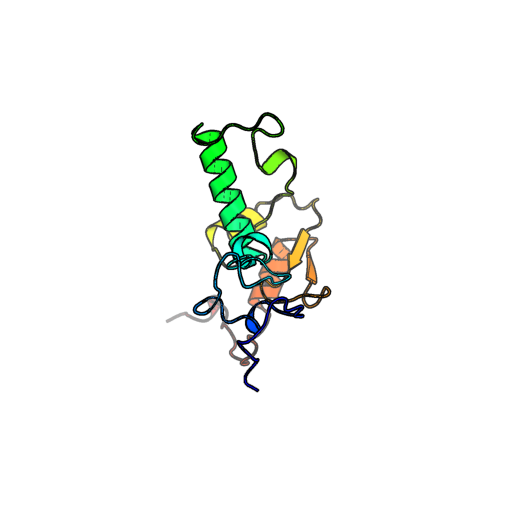2.362 1.00 93.81 72 PHE A O 1
ATOM 596 N N . LEU A 1 73 ? 11.195 3.069 0.972 1.00 93.50 73 LEU A N 1
ATOM 597 C CA . LEU A 1 73 ? 10.578 2.251 -0.062 1.00 93.50 73 LEU A CA 1
ATOM 598 C C . LEU A 1 73 ? 11.545 1.979 -1.200 1.00 93.50 73 LEU A C 1
ATOM 600 O O . LEU A 1 73 ? 12.270 2.848 -1.673 1.00 93.50 73 LEU A O 1
ATOM 604 N N . THR A 1 74 ? 11.470 0.752 -1.701 1.00 92.75 74 THR A N 1
ATOM 605 C CA . THR A 1 74 ? 12.038 0.433 -3.009 1.00 92.75 74 THR A CA 1
ATOM 606 C C . THR A 1 74 ? 11.110 0.956 -4.104 1.00 92.75 74 THR A C 1
ATOM 608 O O . THR A 1 74 ? 9.886 0.973 -3.901 1.00 92.75 74 THR A O 1
ATOM 611 N N . PRO A 1 75 ? 11.651 1.355 -5.271 1.00 92.25 75 PRO A N 1
ATOM 612 C CA . PRO A 1 75 ? 10.828 1.724 -6.413 1.00 92.25 75 PRO A CA 1
ATOM 613 C C . PRO A 1 75 ? 9.768 0.652 -6.671 1.00 92.25 75 PRO A C 1
ATOM 615 O O . PRO A 1 75 ? 10.071 -0.538 -6.745 1.00 92.25 75 PRO A O 1
ATOM 618 N N . THR A 1 76 ? 8.508 1.064 -6.745 1.00 94.06 76 THR A N 1
ATOM 619 C CA . THR A 1 76 ? 7.372 0.157 -6.905 1.00 94.06 76 THR A CA 1
ATOM 620 C C . THR A 1 76 ? 6.429 0.745 -7.942 1.00 94.06 76 THR A C 1
ATOM 622 O O . THR A 1 76 ? 6.070 1.915 -7.855 1.00 94.06 76 THR A O 1
ATOM 625 N N . TYR A 1 77 ? 6.020 -0.076 -8.906 1.00 94.00 77 TYR A N 1
ATOM 626 C CA . TYR A 1 77 ? 5.187 0.341 -10.032 1.00 94.00 77 TYR A CA 1
ATOM 627 C C . TYR A 1 77 ? 3.878 -0.435 -10.060 1.00 94.00 77 TYR A C 1
ATOM 629 O O . TYR A 1 77 ? 3.849 -1.647 -9.812 1.00 94.00 77 TYR A O 1
ATOM 637 N N . ARG A 1 78 ? 2.792 0.245 -10.425 1.00 93.38 78 ARG A N 1
ATOM 638 C CA . ARG A 1 78 ? 1.522 -0.402 -10.748 1.00 93.38 78 ARG A CA 1
ATOM 639 C C . ARG A 1 78 ? 1.481 -0.808 -12.211 1.00 93.38 78 ARG A C 1
ATOM 641 O O . ARG A 1 78 ? 1.309 0.016 -13.097 1.00 93.38 78 ARG A O 1
ATOM 648 N N . LEU A 1 79 ? 1.595 -2.107 -12.470 1.00 92.06 79 LEU A N 1
ATOM 649 C CA . LEU A 1 79 ? 1.596 -2.631 -13.842 1.00 92.06 79 LEU A CA 1
ATOM 650 C C . LEU A 1 79 ? 0.230 -2.515 -14.543 1.00 92.06 79 LEU A C 1
ATOM 652 O O . LEU A 1 79 ? 0.157 -2.673 -15.755 1.00 92.06 79 LEU A O 1
ATOM 656 N N . ASP A 1 80 ? -0.846 -2.250 -13.797 1.00 89.69 80 ASP A N 1
ATOM 657 C CA . ASP A 1 80 ? -2.177 -1.961 -14.335 1.00 89.69 80 ASP A CA 1
ATOM 658 C C . ASP A 1 80 ? -2.353 -0.494 -14.771 1.00 89.69 80 ASP A C 1
ATOM 660 O O . ASP A 1 80 ? -3.315 -0.167 -15.462 1.00 89.69 80 ASP A O 1
ATOM 664 N N . ILE A 1 81 ? -1.415 0.388 -14.408 1.00 92.44 81 ILE A N 1
ATOM 665 C CA . ILE A 1 81 ? -1.374 1.781 -14.853 1.00 92.44 81 ILE A CA 1
ATOM 666 C C . ILE A 1 81 ? -0.353 1.894 -15.985 1.00 92.44 81 ILE A C 1
ATOM 668 O O . ILE A 1 81 ? 0.830 1.619 -15.803 1.00 92.44 81 ILE A O 1
ATOM 672 N N . VAL A 1 82 ? -0.792 2.357 -17.159 1.00 92.31 82 VAL A N 1
ATOM 673 C CA . VAL A 1 82 ? 0.058 2.433 -18.365 1.00 92.31 82 VAL A CA 1
ATOM 674 C C . VAL A 1 82 ? 1.323 3.266 -18.134 1.00 92.31 82 VAL A C 1
ATOM 676 O O . VAL A 1 82 ? 2.407 2.859 -18.544 1.00 92.31 82 VAL A O 1
ATOM 679 N N . ALA A 1 83 ? 1.207 4.413 -17.459 1.00 94.38 83 ALA A N 1
ATOM 680 C CA . ALA A 1 83 ? 2.349 5.285 -17.179 1.00 94.38 83 ALA A CA 1
ATOM 681 C C . ALA A 1 83 ? 3.403 4.594 -16.294 1.00 94.38 83 ALA A C 1
ATOM 683 O O . ALA A 1 83 ? 4.587 4.584 -16.632 1.00 94.38 83 ALA A O 1
ATOM 684 N N . ASP A 1 84 ? 2.967 3.956 -15.208 1.00 94.19 84 ASP A N 1
ATOM 685 C CA . ASP A 1 84 ? 3.83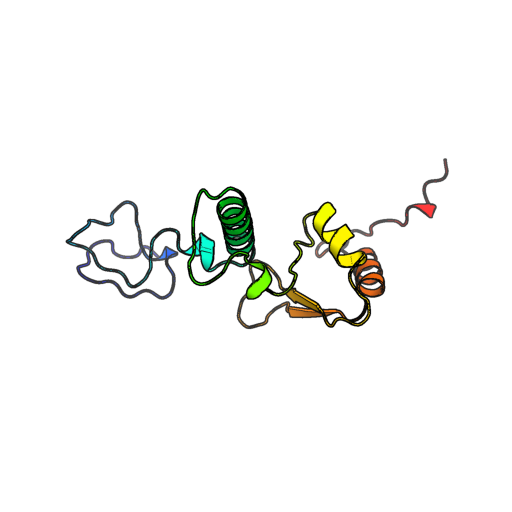2 3.194 -14.305 1.00 94.19 84 ASP A CA 1
ATOM 686 C C . ASP A 1 84 ? 4.451 1.985 -14.999 1.00 94.19 84 ASP A C 1
ATOM 688 O O . ASP A 1 84 ? 5.633 1.710 -14.814 1.00 94.19 84 ASP A O 1
ATOM 692 N N . PHE A 1 85 ? 3.682 1.289 -15.839 1.00 93.62 85 PHE A N 1
ATOM 693 C CA . PHE A 1 85 ? 4.192 0.180 -16.634 1.00 93.62 85 PHE A CA 1
ATOM 694 C C . PHE A 1 85 ? 5.306 0.637 -17.582 1.00 93.62 85 PHE A C 1
ATOM 696 O O . PHE A 1 85 ? 6.361 0.011 -17.641 1.00 93.62 85 PHE A O 1
ATOM 703 N N . VAL A 1 86 ? 5.132 1.768 -18.272 1.00 94.06 86 VAL A N 1
ATOM 704 C CA . VAL A 1 86 ? 6.186 2.352 -19.118 1.00 94.06 86 VAL A CA 1
ATOM 705 C C . VAL A 1 86 ? 7.413 2.749 -18.293 1.00 94.06 86 VAL A C 1
ATOM 707 O O . VAL A 1 86 ? 8.536 2.528 -18.742 1.00 94.06 86 VAL A O 1
ATOM 710 N N . ASN A 1 87 ? 7.228 3.302 -17.093 1.00 94.38 87 ASN A N 1
ATOM 711 C CA . ASN A 1 87 ? 8.338 3.649 -16.202 1.00 94.38 87 ASN A CA 1
ATOM 712 C C . ASN A 1 87 ? 9.090 2.407 -15.707 1.00 94.38 87 ASN A C 1
ATOM 714 O O . ASN A 1 87 ? 10.318 2.409 -15.688 1.00 94.38 87 ASN A O 1
ATOM 718 N N . PHE A 1 88 ? 8.374 1.328 -15.394 1.00 94.50 88 PHE A N 1
ATOM 719 C CA . PHE A 1 88 ? 8.962 0.032 -15.069 1.00 94.50 88 PHE A CA 1
ATOM 720 C C . PHE A 1 88 ? 9.815 -0.514 -16.225 1.00 94.50 88 PHE A C 1
ATOM 722 O O . PHE A 1 88 ? 10.941 -0.950 -16.004 1.00 94.50 88 PHE A O 1
ATOM 729 N N . LEU A 1 89 ? 9.336 -0.431 -17.469 1.00 92.56 89 LEU A N 1
ATOM 730 C CA . LEU A 1 89 ? 10.096 -0.888 -18.641 1.00 92.56 89 LEU A CA 1
ATOM 731 C C . LEU A 1 89 ? 11.357 -0.060 -18.926 1.00 92.56 89 LEU A C 1
ATOM 733 O O . LEU A 1 89 ? 12.259 -0.545 -19.600 1.00 92.56 89 LEU A O 1
ATOM 737 N N . LYS A 1 90 ? 11.411 1.184 -18.441 1.00 92.38 90 LYS A N 1
ATOM 738 C CA . LYS A 1 90 ? 12.583 2.069 -18.537 1.00 92.38 90 LYS A CA 1
ATOM 739 C C . LYS A 1 90 ? 13.545 1.924 -17.356 1.00 92.38 90 LYS A C 1
ATOM 741 O O . LYS A 1 90 ? 14.561 2.616 -17.328 1.00 92.38 90 LYS A O 1
ATOM 746 N N . SER A 1 91 ? 13.199 1.108 -16.363 1.00 89.62 91 SER A N 1
ATOM 747 C CA . SER A 1 91 ? 14.044 0.897 -15.192 1.00 89.62 91 SER A CA 1
ATOM 748 C C . SER A 1 91 ? 15.342 0.167 -15.556 1.00 89.62 91 SER A C 1
ATOM 750 O O . SER A 1 91 ? 15.449 -0.435 -16.622 1.00 89.62 91 SER A O 1
ATOM 752 N N . ASP A 1 92 ? 16.351 0.253 -14.686 1.00 81.31 92 ASP A N 1
ATOM 753 C CA . ASP A 1 92 ? 17.653 -0.369 -14.930 1.00 81.31 92 ASP A CA 1
ATOM 754 C C . ASP A 1 92 ? 17.530 -1.899 -15.058 1.00 81.31 92 ASP A C 1
ATOM 756 O O . ASP A 1 92 ? 17.009 -2.579 -14.167 1.00 81.31 92 ASP A O 1
ATOM 760 N N . ASN A 1 93 ? 18.069 -2.438 -16.155 1.00 76.25 93 ASN A N 1
ATOM 761 C CA . ASN A 1 93 ? 18.096 -3.869 -16.462 1.00 76.25 93 ASN A CA 1
ATOM 762 C C . ASN A 1 93 ? 19.005 -4.675 -15.517 1.00 76.25 93 ASN A C 1
ATOM 764 O O . ASN A 1 93 ? 18.944 -5.902 -15.517 1.00 76.25 93 ASN A O 1
ATOM 768 N N . ASN A 1 94 ? 19.834 -4.020 -14.700 1.00 81.19 94 ASN A N 1
ATOM 769 C CA . ASN A 1 94 ? 20.637 -4.698 -13.679 1.00 81.19 94 ASN A CA 1
ATOM 770 C C . ASN A 1 94 ? 19.869 -4.982 -12.373 1.00 81.19 94 ASN A C 1
ATOM 772 O O . ASN A 1 94 ? 20.416 -5.615 -11.467 1.00 81.19 94 ASN A O 1
ATOM 776 N N . SER A 1 95 ? 18.617 -4.531 -12.251 1.00 86.38 95 SER A N 1
ATOM 777 C CA . SER A 1 95 ? 17.804 -4.718 -11.044 1.00 86.38 95 SER A CA 1
ATOM 778 C C . SER A 1 95 ? 16.973 -6.004 -11.084 1.00 86.38 95 SER A C 1
ATOM 780 O O . SER A 1 95 ? 16.393 -6.368 -12.105 1.00 86.38 95 SER A O 1
ATOM 782 N N . LEU A 1 96 ? 16.856 -6.679 -9.936 1.00 93.12 96 LEU A N 1
ATOM 783 C CA . LEU A 1 96 ? 15.927 -7.796 -9.755 1.00 93.12 96 LEU A CA 1
ATOM 784 C C . LEU A 1 96 ? 14.581 -7.278 -9.238 1.00 93.12 96 LEU A C 1
ATOM 786 O O . LEU A 1 96 ? 14.496 -6.745 -8.133 1.00 93.12 96 LEU A O 1
ATOM 790 N N . TRP A 1 97 ? 13.520 -7.501 -10.007 1.00 95.00 97 TRP A N 1
ATOM 791 C CA . TRP A 1 97 ? 12.168 -7.055 -9.690 1.00 95.00 97 TRP A CA 1
ATOM 792 C C . TRP A 1 97 ? 11.293 -8.193 -9.162 1.00 95.00 97 TRP A C 1
ATOM 794 O O . TRP A 1 97 ? 11.470 -9.364 -9.504 1.00 95.00 97 TRP A O 1
ATOM 804 N N . LEU A 1 98 ? 10.304 -7.840 -8.341 1.00 95.06 98 LEU A N 1
ATOM 805 C CA . LEU A 1 98 ? 9.300 -8.762 -7.812 1.00 95.06 98 LEU A CA 1
ATOM 806 C C . LEU A 1 98 ? 7.906 -8.275 -8.198 1.00 95.06 98 LEU A C 1
ATOM 808 O O . LEU A 1 98 ? 7.432 -7.274 -7.660 1.00 95.06 98 LEU A O 1
ATOM 812 N N . VAL A 1 99 ? 7.212 -9.015 -9.064 1.00 94.19 99 VAL A N 1
ATOM 813 C CA . VAL A 1 99 ? 5.785 -8.776 -9.308 1.00 94.19 99 VAL A CA 1
ATOM 814 C C . VAL A 1 99 ? 4.960 -9.526 -8.273 1.00 94.19 99 VAL A C 1
ATOM 816 O O . VAL A 1 99 ? 5.264 -10.661 -7.910 1.00 94.19 99 VAL A O 1
ATOM 819 N N . LYS A 1 100 ? 3.913 -8.874 -7.762 1.00 93.81 100 LYS A N 1
ATOM 820 C CA . LYS A 1 100 ? 2.998 -9.445 -6.773 1.00 93.81 100 LYS A CA 1
ATOM 821 C C . LYS A 1 100 ? 1.566 -9.147 -7.187 1.00 93.81 100 LYS A C 1
ATOM 823 O O . LYS A 1 100 ? 1.223 -7.997 -7.445 1.00 93.81 100 LYS A O 1
ATOM 828 N N . SER A 1 101 ? 0.700 -10.156 -7.150 1.00 91.19 101 SER A N 1
ATOM 829 C CA . SER A 1 101 ? -0.742 -9.921 -7.270 1.00 91.19 101 SER A CA 1
ATOM 830 C C . SER A 1 101 ? -1.258 -9.054 -6.110 1.00 91.19 101 SER A C 1
ATOM 832 O O . SER A 1 101 ? -0.885 -9.254 -4.945 1.00 91.19 101 SER A O 1
ATOM 834 N N . SER A 1 102 ? -2.142 -8.103 -6.415 1.00 87.19 102 SER A N 1
ATOM 835 C CA . SER A 1 102 ? -2.742 -7.184 -5.439 1.00 87.19 102 SER A CA 1
ATOM 836 C C . SER A 1 102 ? -3.645 -7.893 -4.425 1.00 87.19 102 SER A C 1
ATOM 838 O O . SER A 1 102 ? -3.657 -7.511 -3.256 1.00 87.19 102 SER A O 1
ATOM 840 N N . THR A 1 103 ? -4.336 -8.956 -4.839 1.00 85.31 103 THR A N 1
ATOM 841 C CA . THR A 1 103 ? -5.356 -9.665 -4.044 1.00 85.31 103 THR A CA 1
ATOM 842 C C . THR A 1 103 ? -4.854 -10.953 -3.395 1.00 85.31 103 THR A C 1
ATOM 844 O O . THR A 1 103 ? -5.586 -11.604 -2.652 1.00 85.31 103 THR A O 1
ATOM 847 N N . SER A 1 104 ? -3.603 -11.327 -3.660 1.00 90.06 104 SER A N 1
ATOM 848 C CA . SER A 1 104 ? -3.029 -12.585 -3.199 1.00 90.06 104 SER A CA 1
ATOM 849 C C . SER A 1 104 ? -2.148 -12.421 -1.956 1.00 90.06 104 SER A C 1
ATOM 851 O O . SER A 1 104 ? -1.435 -11.424 -1.789 1.00 90.06 104 SER A O 1
ATOM 853 N N . ASN A 1 105 ? -2.166 -13.434 -1.092 1.00 89.38 105 ASN A N 1
ATOM 854 C CA . ASN A 1 105 ? -1.348 -13.555 0.114 1.00 89.38 105 ASN A CA 1
ATOM 855 C C . ASN A 1 105 ? -0.551 -14.877 0.108 1.00 89.38 105 ASN A C 1
ATOM 857 O O . ASN A 1 105 ? -0.714 -15.711 -0.785 1.00 89.38 105 ASN A O 1
ATOM 861 N N . MET A 1 106 ? 0.325 -15.058 1.105 1.00 91.31 106 MET A N 1
ATOM 862 C CA . MET A 1 106 ? 1.154 -16.267 1.282 1.00 91.31 106 MET A CA 1
ATOM 863 C C . MET A 1 106 ? 2.118 -16.546 0.115 1.00 91.31 106 MET A C 1
ATOM 865 O O . MET A 1 106 ? 2.368 -17.692 -0.236 1.00 91.31 106 MET A O 1
ATOM 869 N N . GLY A 1 107 ? 2.619 -15.497 -0.541 1.00 90.69 107 GLY A N 1
ATOM 870 C CA . GLY A 1 107 ? 3.560 -15.638 -1.657 1.00 90.69 107 GLY A CA 1
ATOM 871 C C . GLY A 1 107 ? 2.953 -16.146 -2.971 1.00 90.69 107 GLY A C 1
ATOM 872 O O . GLY A 1 107 ? 3.660 -16.252 -3.968 1.00 90.69 107 GLY A O 1
ATOM 873 N N . ARG A 1 108 ? 1.645 -16.423 -3.019 1.00 92.19 108 ARG A N 1
ATOM 874 C CA . ARG A 1 108 ? 0.976 -16.899 -4.236 1.00 92.19 108 ARG A CA 1
ATOM 875 C C . ARG A 1 108 ? 0.976 -15.821 -5.321 1.00 92.19 108 ARG A C 1
ATOM 877 O O . ARG A 1 108 ? 0.521 -14.702 -5.075 1.00 92.19 108 ARG A O 1
ATOM 884 N N . GLY A 1 109 ? 1.423 -16.178 -6.523 1.00 87.94 109 GLY A N 1
ATOM 885 C CA . GLY A 1 109 ? 1.502 -15.258 -7.662 1.00 87.94 109 GLY A CA 1
ATOM 886 C C . GLY A 1 109 ? 2.601 -14.202 -7.522 1.00 87.94 109 GLY A C 1
ATOM 887 O O . GLY A 1 109 ? 2.458 -13.115 -8.078 1.00 87.94 109 GLY A O 1
ATOM 888 N N . ILE A 1 110 ? 3.641 -14.484 -6.727 1.00 93.94 110 ILE A N 1
ATOM 889 C CA . ILE A 1 110 ? 4.892 -13.727 -6.778 1.00 93.94 110 ILE A CA 1
ATOM 890 C C . ILE A 1 110 ? 5.760 -14.328 -7.882 1.00 93.94 110 ILE A C 1
ATOM 892 O O . ILE A 1 110 ? 6.030 -15.527 -7.862 1.00 93.94 110 ILE A O 1
ATOM 896 N N . GLU A 1 111 ? 6.208 -13.495 -8.815 1.00 93.62 111 GLU A N 1
ATOM 897 C CA . GLU A 1 111 ? 7.171 -13.876 -9.852 1.00 93.62 111 GLU A CA 1
ATOM 898 C C . GLU A 1 111 ? 8.372 -12.920 -9.778 1.00 93.62 111 GLU A C 1
ATOM 900 O O . GLU A 1 111 ? 8.234 -11.740 -9.443 1.00 93.62 111 GLU A O 1
ATOM 905 N N . MET A 1 112 ? 9.567 -13.439 -10.057 1.00 94.75 112 MET A N 1
ATOM 906 C CA . MET A 1 112 ? 10.776 -12.625 -10.180 1.00 94.75 112 MET A CA 1
ATOM 907 C C . MET A 1 112 ? 10.952 -12.193 -11.630 1.00 94.75 112 MET A C 1
ATOM 909 O O . MET A 1 112 ? 10.832 -13.015 -12.537 1.00 94.75 112 MET A O 1
ATOM 913 N N . ILE A 1 113 ? 11.295 -10.927 -11.840 1.00 93.50 113 ILE A N 1
ATOM 914 C CA . ILE A 1 113 ? 11.543 -10.358 -13.160 1.00 93.50 113 ILE A CA 1
ATOM 915 C C . ILE A 1 113 ? 12.983 -9.852 -13.188 1.00 93.50 113 ILE A C 1
ATOM 917 O O . ILE A 1 113 ? 13.356 -8.972 -12.419 1.00 93.50 113 ILE A O 1
ATOM 921 N N . ARG A 1 114 ? 13.802 -10.446 -14.058 1.00 91.94 114 ARG A N 1
ATOM 922 C CA . ARG A 1 114 ? 15.191 -10.013 -14.292 1.00 91.94 114 ARG A CA 1
ATOM 923 C C . ARG A 1 114 ? 15.310 -9.037 -15.453 1.00 91.94 114 ARG A C 1
ATOM 925 O O . ARG A 1 114 ? 16.182 -8.189 -15.442 1.00 91.94 114 ARG A O 1
ATOM 932 N N . ASP A 1 115 ? 14.441 -9.191 -16.444 1.00 91.38 115 ASP A N 1
ATOM 933 C CA . ASP A 1 115 ? 14.440 -8.389 -17.659 1.00 91.38 115 ASP A CA 1
ATOM 934 C C . ASP A 1 115 ? 13.013 -7.859 -17.889 1.00 91.38 115 ASP A C 1
ATOM 936 O O . ASP A 1 115 ? 12.117 -8.639 -18.245 1.00 91.38 115 ASP A O 1
ATOM 940 N N . PRO A 1 116 ? 12.771 -6.555 -17.644 1.00 92.50 116 PRO A N 1
ATOM 941 C CA . PRO A 1 116 ? 11.484 -5.917 -17.904 1.00 92.50 116 PRO A CA 1
ATOM 942 C C . PRO A 1 116 ? 11.008 -6.063 -19.357 1.00 92.50 116 PRO A C 1
ATOM 944 O O . PRO A 1 116 ? 9.807 -6.232 -19.587 1.00 92.50 116 PRO A O 1
ATOM 947 N N . ALA A 1 117 ? 11.918 -6.046 -20.338 1.00 90.50 117 ALA A N 1
ATOM 948 C CA . ALA A 1 117 ? 11.571 -6.189 -21.749 1.00 90.50 117 ALA A CA 1
ATOM 949 C C . ALA A 1 117 ? 11.110 -7.618 -22.059 1.00 90.50 117 ALA A C 1
ATOM 951 O O . ALA A 1 117 ? 10.030 -7.804 -22.622 1.00 90.50 117 ALA A O 1
ATOM 952 N N . ALA A 1 118 ? 11.852 -8.633 -21.607 1.00 90.75 118 ALA A N 1
ATOM 953 C CA . ALA A 1 118 ? 11.423 -10.027 -21.746 1.00 90.75 118 ALA A CA 1
ATOM 954 C C . ALA A 1 118 ? 10.087 -10.294 -21.030 1.00 90.75 118 ALA A C 1
ATOM 956 O O . ALA A 1 118 ? 9.240 -11.031 -21.536 1.00 90.75 118 ALA A O 1
ATOM 957 N N . TYR A 1 119 ? 9.863 -9.666 -19.871 1.00 91.06 119 TYR A N 1
ATOM 958 C CA . TYR A 1 119 ? 8.593 -9.771 -19.154 1.00 91.06 119 TYR A CA 1
ATOM 959 C C . TYR A 1 119 ? 7.421 -9.166 -19.940 1.00 91.06 119 TYR A C 1
ATOM 961 O O . TYR A 1 119 ? 6.345 -9.765 -19.978 1.00 91.06 119 TYR A O 1
ATOM 969 N N . LYS A 1 120 ? 7.617 -8.027 -20.616 1.00 90.38 120 LYS A N 1
ATOM 970 C CA . LYS A 1 120 ? 6.609 -7.447 -21.517 1.00 90.38 120 LYS A CA 1
ATOM 971 C C . LYS A 1 120 ? 6.235 -8.418 -22.637 1.00 90.38 120 LYS A C 1
ATOM 973 O O . LYS A 1 120 ? 5.050 -8.663 -22.842 1.00 90.38 120 LYS A O 1
ATOM 978 N N . GLU A 1 121 ? 7.215 -8.997 -23.325 1.00 90.25 121 GLU A N 1
ATOM 979 C CA . GLU A 1 121 ? 6.954 -9.961 -24.404 1.00 90.25 121 GLU A CA 1
ATOM 980 C C . GLU A 1 121 ? 6.216 -11.210 -23.885 1.00 90.25 121 GLU A C 1
ATOM 982 O O . GLU A 1 121 ? 5.278 -11.710 -24.514 1.00 90.25 121 GLU A O 1
ATOM 987 N N . ALA A 1 122 ? 6.561 -11.674 -22.679 1.00 88.06 122 ALA A N 1
ATOM 988 C CA . ALA A 1 122 ? 5.850 -12.763 -22.012 1.00 88.06 122 ALA A CA 1
ATOM 989 C C . ALA A 1 122 ? 4.391 -12.401 -21.672 1.00 88.06 122 ALA A C 1
ATOM 991 O O . ALA A 1 122 ? 3.512 -13.257 -21.749 1.00 88.06 122 ALA A O 1
ATOM 992 N N . LEU A 1 123 ? 4.101 -11.146 -21.313 1.00 85.19 123 LEU A N 1
ATOM 993 C CA . LEU A 1 123 ? 2.727 -10.687 -21.087 1.00 85.19 123 LEU A CA 1
ATOM 994 C C . LEU A 1 123 ? 1.911 -10.642 -22.381 1.00 85.19 123 LEU A C 1
ATOM 996 O O . LEU A 1 123 ? 0.763 -11.067 -22.368 1.00 85.19 123 LEU A O 1
ATOM 1000 N N . MET A 1 124 ? 2.504 -10.191 -23.490 1.00 78.62 124 MET A N 1
ATOM 1001 C CA . MET A 1 124 ? 1.826 -10.138 -24.795 1.00 78.62 124 MET A CA 1
ATOM 1002 C C . MET A 1 124 ? 1.509 -11.531 -25.357 1.00 78.62 124 MET A C 1
ATOM 1004 O O . MET A 1 124 ? 0.632 -11.676 -26.201 1.00 78.62 124 MET A O 1
ATOM 1008 N N . THR A 1 125 ? 2.227 -12.559 -24.900 1.00 77.81 125 THR A N 1
ATOM 1009 C CA . THR A 1 125 ? 2.048 -13.954 -25.331 1.00 77.81 125 THR A CA 1
ATOM 1010 C C . THR A 1 125 ? 1.241 -14.803 -24.347 1.00 77.81 125 THR A C 1
ATOM 1012 O O . THR A 1 125 ? 0.727 -15.858 -24.734 1.00 77.81 125 THR A O 1
ATOM 1015 N N . LYS A 1 126 ? 1.090 -14.366 -23.087 1.00 66.62 126 LYS A N 1
ATOM 1016 C CA . LYS A 1 126 ? 0.212 -15.007 -22.098 1.00 66.62 126 LYS A CA 1
ATOM 1017 C C . LYS A 1 126 ? -1.240 -14.847 -22.560 1.00 66.62 126 LYS A C 1
ATOM 1019 O O . LYS A 1 126 ? -1.835 -13.793 -22.377 1.00 66.62 126 LYS A O 1
ATOM 1024 N N . LYS A 1 127 ? -1.812 -15.921 -23.120 1.00 52.00 127 LYS A N 1
ATOM 1025 C CA . LYS A 1 127 ? -3.257 -16.026 -23.357 1.00 52.00 127 LYS A CA 1
ATOM 1026 C C . LYS A 1 127 ? -4.003 -15.725 -22.063 1.00 52.00 127 LYS A C 1
ATOM 1028 O O . LYS A 1 127 ? -3.666 -16.252 -20.998 1.00 52.00 127 LYS A O 1
ATOM 1033 N N . ASP A 1 128 ? -5.032 -14.910 -22.176 1.00 50.16 128 ASP A N 1
ATOM 1034 C CA . ASP A 1 128 ? -5.962 -14.587 -21.116 1.00 50.16 128 ASP A CA 1
ATOM 1035 C C . ASP A 1 128 ? -6.494 -15.881 -20.488 1.00 50.16 128 ASP A C 1
ATOM 1037 O O . ASP A 1 128 ? -6.612 -16.924 -21.135 1.00 50.16 128 ASP A O 1
ATOM 1041 N N . LYS A 1 129 ? -6.913 -15.813 -19.225 1.00 42.50 129 LYS A N 1
ATOM 1042 C CA . LYS A 1 129 ? -7.542 -16.930 -18.482 1.00 42.50 129 LYS A CA 1
ATOM 1043 C C . LYS A 1 129 ? -8.839 -17.441 -19.147 1.00 42.50 129 LYS A C 1
ATOM 1045 O O . LYS A 1 129 ? -9.416 -18.417 -18.681 1.00 42.50 129 LYS A O 1
ATOM 1050 N N . TRP A 1 130 ? -9.270 -16.758 -20.208 1.00 41.62 130 TRP A N 1
ATOM 1051 C CA . TRP A 1 130 ? -10.437 -17.004 -21.048 1.00 41.62 130 TRP A CA 1
ATOM 1052 C C . TRP A 1 130 ? -10.087 -17.418 -22.490 1.00 41.62 130 TRP A C 1
ATOM 1054 O O . TRP A 1 130 ? -10.983 -17.597 -23.303 1.00 41.62 130 TRP A O 1
ATOM 1064 N N . GLY A 1 131 ? -8.807 -17.641 -22.809 1.00 36.00 131 GLY A N 1
ATOM 1065 C CA . GLY A 1 131 ? -8.385 -18.303 -24.047 1.00 36.00 131 GLY A CA 1
ATOM 1066 C C . GLY A 1 131 ? -8.459 -17.472 -25.330 1.00 36.00 131 GLY A C 1
ATOM 1067 O O . GLY A 1 131 ? -8.158 -18.020 -26.391 1.00 36.00 131 GLY A O 1
ATOM 1068 N N . GLU A 1 132 ? -8.793 -16.185 -25.270 1.00 37.72 132 GLU A N 1
ATOM 1069 C CA . GLU A 1 132 ? -8.787 -15.334 -26.461 1.00 37.72 132 GLU A CA 1
ATOM 10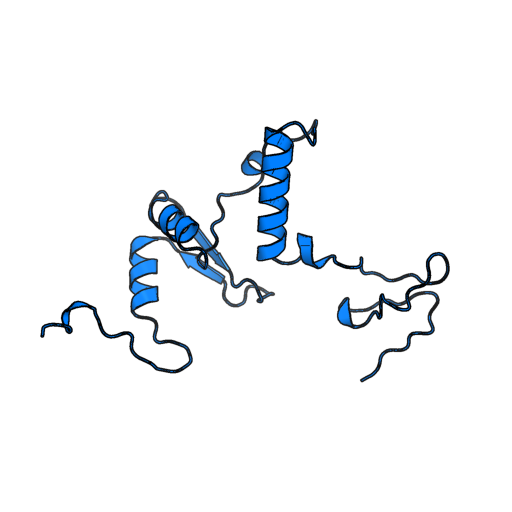70 C C . GLU A 1 132 ? -7.351 -14.941 -26.840 1.00 37.72 132 GLU A C 1
ATOM 1072 O O . GLU A 1 132 ? -6.547 -14.514 -26.012 1.00 37.72 132 GLU A O 1
ATOM 1077 N N . GLN A 1 133 ? -6.999 -15.174 -28.106 1.00 40.31 133 GLN A N 1
ATOM 1078 C CA . GLN A 1 133 ? -5.740 -14.721 -28.688 1.00 40.31 133 GLN A CA 1
ATOM 1079 C C . GLN A 1 133 ? -5.840 -13.224 -28.971 1.00 40.31 133 GLN A C 1
ATOM 1081 O O . GLN A 1 133 ? -6.661 -12.805 -29.783 1.00 40.31 133 GLN A O 1
ATOM 1086 N N . THR A 1 134 ? -4.949 -12.425 -28.394 1.00 43.31 134 THR A N 1
ATOM 1087 C CA . THR A 1 134 ? -4.643 -11.111 -28.958 1.00 43.31 134 THR A CA 1
ATOM 1088 C C . THR A 1 134 ? -3.848 -11.329 -30.245 1.00 43.31 134 THR A C 1
ATOM 1090 O O . THR A 1 134 ? -2.703 -11.785 -30.243 1.00 43.31 134 THR A O 1
ATOM 1093 N N . VAL A 1 135 ? -4.505 -11.092 -31.380 1.00 42.00 135 VAL A N 1
ATOM 1094 C CA . VAL A 1 135 ? -3.887 -11.178 -32.708 1.00 42.00 135 VAL A CA 1
ATOM 1095 C C . VAL A 1 135 ? -2.771 -10.138 -32.790 1.00 42.00 135 VAL A C 1
ATOM 1097 O O . VAL A 1 135 ? -2.941 -8.993 -32.361 1.00 42.00 135 VAL A O 1
ATOM 1100 N N . LYS A 1 136 ? -1.608 -10.535 -33.318 1.00 40.84 136 LYS A N 1
ATOM 1101 C CA . LYS A 1 136 ? -0.486 -9.615 -33.522 1.00 40.84 136 LYS A CA 1
ATOM 1102 C C . LYS A 1 136 ? -0.922 -8.480 -34.465 1.00 40.84 136 LYS A C 1
ATOM 1104 O O . LYS A 1 136 ? -1.545 -8.761 -35.487 1.00 40.84 136 LYS A O 1
ATOM 1109 N N . PRO A 1 137 ? -0.547 -7.218 -34.193 1.00 47.69 137 PRO A N 1
ATOM 1110 C CA . PRO A 1 137 ? -0.960 -6.064 -35.000 1.00 47.69 137 PRO A CA 1
ATOM 1111 C C . PRO A 1 137 ? -0.455 -6.065 -36.458 1.00 47.69 137 PRO A C 1
ATOM 1113 O O . PRO A 1 137 ? -0.819 -5.178 -37.222 1.00 47.69 137 PRO A O 1
ATOM 1116 N N . GLU A 1 138 ? 0.350 -7.046 -36.872 1.00 50.03 138 GLU A N 1
ATOM 1117 C CA . GLU A 1 138 ? 0.865 -7.160 -38.243 1.00 50.03 138 GLU A CA 1
ATOM 1118 C C . GLU A 1 138 ? -0.140 -7.762 -39.245 1.00 50.03 138 GLU A C 1
ATOM 1120 O O . GLU A 1 138 ? 0.067 -7.637 -40.451 1.00 50.03 138 GLU A O 1
ATOM 1125 N N . GLU A 1 139 ? -1.245 -8.361 -38.783 1.00 46.19 139 GLU A N 1
ATOM 1126 C CA . GLU A 1 139 ? -2.238 -9.019 -39.655 1.00 46.19 139 GLU A CA 1
ATOM 1127 C C . GLU A 1 139 ? -3.432 -8.130 -40.045 1.00 46.19 139 GLU A C 1
ATOM 1129 O O . GLU A 1 139 ? -4.296 -8.554 -40.808 1.00 46.19 139 GLU A O 1
ATOM 1134 N N . VAL A 1 140 ? -3.469 -6.867 -39.607 1.00 48.94 140 VAL A N 1
ATOM 1135 C CA . VAL A 1 140 ? -4.463 -5.894 -40.089 1.00 48.94 140 VAL A CA 1
ATOM 1136 C C . VAL A 1 140 ? -3.875 -5.123 -41.272 1.00 48.94 140 VAL A C 1
ATOM 1138 O O . VAL A 1 140 ? -3.492 -3.960 -41.157 1.00 48.94 140 VAL A O 1
ATOM 1141 N N . LYS A 1 141 ? -3.773 -5.782 -42.428 1.00 43.16 141 LYS A N 1
ATOM 1142 C CA . LYS A 1 141 ? -3.648 -5.089 -43.718 1.00 43.16 141 LYS A CA 1
ATOM 1143 C C . LYS A 1 141 ? -4.966 -5.239 -44.471 1.00 43.16 141 LYS A C 1
ATOM 1145 O O . LYS A 1 141 ? -5.430 -6.358 -44.672 1.00 43.16 141 LYS A O 1
ATOM 1150 N N . GLN A 1 142 ? -5.559 -4.084 -44.780 1.00 40.28 142 GLN A N 1
ATOM 1151 C CA . GLN A 1 142 ? -6.750 -3.916 -45.617 1.00 40.28 142 GLN A CA 1
ATOM 1152 C C . GLN A 1 142 ? -6.533 -4.470 -47.024 1.00 40.28 142 GLN A C 1
ATOM 1154 O O . GLN A 1 142 ? -5.382 -4.379 -47.513 1.00 40.28 142 GLN A O 1
#